Protein AF-A0A8X6FRR8-F1 (afdb_monomer)

Mean predicted aligned error: 10.79 Å

Solvent-accessible surface area (backbone atoms only — not comparable to full-atom values): 5030 Å² total; per-residue (Å²): 116,66,68,61,32,73,77,62,75,46,77,85,71,65,84,66,84,78,74,82,77,84,54,69,69,60,48,54,54,51,49,55,42,40,54,56,40,22,74,73,29,96,79,57,59,63,51,52,64,60,38,18,72,75,62,80,41,55,49,72,56,43,45,47,42,36,46,75,71,66,62,58,48,89,85,69,67,75,86,126

Secondary structure (DSSP, 8-state):
-HHHHHHHSS-------PPPPPPHHHHHHHHHHHHHHHHH-TTS---HHHHHHHH---HHHHHHHHHHTS---GGG----

Structure (mmCIF, N/CA/C/O backbone):
data_AF-A0A8X6FRR8-F1
#
_entry.id   AF-A0A8X6FRR8-F1
#
loop_
_atom_site.group_PDB
_atom_site.id
_atom_site.type_symbol
_atom_site.label_atom_id
_atom_site.label_alt_id
_atom_site.label_comp_id
_atom_site.label_asym_id
_atom_site.label_entity_id
_atom_site.label_seq_id
_atom_site.pdbx_PDB_ins_code
_atom_site.Cartn_x
_atom_site.Cartn_y
_atom_site.Cartn_z
_atom_site.occupancy
_atom_site.B_iso_or_equiv
_atom_site.auth_seq_id
_atom_site.auth_comp_id
_atom_site.auth_asym_id
_atom_site.auth_atom_id
_atom_site.pdbx_PDB_model_num
ATOM 1 N N . MET A 1 1 ? -20.703 18.983 24.065 1.00 61.44 1 MET A N 1
ATOM 2 C CA . MET A 1 1 ? -20.043 17.660 24.182 1.00 61.44 1 MET A CA 1
ATOM 3 C C . MET A 1 1 ? -20.210 17.063 25.574 1.00 61.44 1 MET A C 1
ATOM 5 O O . MET A 1 1 ? -20.661 15.932 25.651 1.00 61.44 1 MET A O 1
ATOM 9 N N . ILE A 1 2 ? -19.931 17.828 26.637 1.00 76.44 2 ILE A N 1
ATOM 10 C CA . ILE A 1 2 ? -20.018 17.385 28.043 1.00 76.44 2 ILE A CA 1
ATOM 11 C C . ILE A 1 2 ? -21.432 16.929 28.445 1.00 76.44 2 ILE A C 1
ATOM 13 O O . ILE A 1 2 ? -21.583 15.810 28.908 1.00 76.44 2 ILE A O 1
ATOM 17 N N . LYS A 1 3 ? -22.480 17.698 28.123 1.00 78.69 3 LYS A N 1
ATOM 18 C CA . LYS A 1 3 ? -23.868 17.348 28.486 1.00 78.69 3 LYS A CA 1
ATOM 19 C C . LYS A 1 3 ? -24.335 15.966 27.980 1.00 78.69 3 LYS A C 1
ATOM 21 O O . LYS A 1 3 ? -24.908 15.188 28.724 1.00 78.69 3 LYS A O 1
ATOM 26 N N . ARG A 1 4 ? -23.999 15.606 26.730 1.00 75.25 4 ARG A N 1
ATOM 27 C CA . ARG A 1 4 ? -24.292 14.272 26.158 1.00 75.25 4 ARG A CA 1
ATOM 28 C C . ARG A 1 4 ? -23.490 13.143 26.819 1.00 75.25 4 ARG A C 1
ATOM 30 O O . ARG A 1 4 ? -23.926 12.001 26.793 1.00 75.25 4 ARG A O 1
ATOM 37 N N . PHE A 1 5 ? -22.300 13.437 27.346 1.00 75.81 5 PHE A N 1
ATOM 38 C CA . PHE A 1 5 ? -21.481 12.465 28.072 1.00 75.81 5 PHE A CA 1
ATOM 39 C C . PHE A 1 5 ? -22.019 12.234 29.485 1.00 75.81 5 PHE A C 1
ATOM 41 O O . PHE A 1 5 ? -22.094 11.089 29.913 1.00 75.81 5 PHE A O 1
ATOM 48 N N . GLU A 1 6 ? -22.448 13.297 30.164 1.00 83.19 6 GLU A N 1
ATOM 49 C CA . GLU A 1 6 ? -23.112 13.216 31.470 1.00 83.19 6 GLU A CA 1
ATOM 50 C C . GLU A 1 6 ? -24.430 12.432 31.384 1.00 83.19 6 GLU A C 1
ATOM 52 O O . GLU A 1 6 ? -24.696 11.589 32.233 1.00 83.19 6 GLU A O 1
ATOM 57 N N . GLU A 1 7 ? -25.217 12.640 30.323 1.00 80.25 7 GLU A N 1
ATOM 58 C CA . GLU A 1 7 ? -26.498 11.947 30.109 1.00 80.25 7 GLU A CA 1
ATOM 59 C C . GLU A 1 7 ? -26.338 10.469 29.708 1.00 80.25 7 GLU A C 1
ATOM 61 O O . GLU A 1 7 ? -27.135 9.625 30.109 1.00 80.25 7 GLU A O 1
ATOM 66 N N . MET A 1 8 ? -25.329 10.138 28.896 1.00 75.19 8 MET A N 1
ATOM 67 C CA . MET A 1 8 ? -25.200 8.808 28.279 1.00 75.19 8 MET A CA 1
ATOM 68 C C . MET A 1 8 ? -24.083 7.954 28.906 1.00 75.19 8 MET A C 1
ATOM 70 O O . MET A 1 8 ? -23.933 6.781 28.557 1.00 75.19 8 MET A O 1
ATOM 74 N N . GLY A 1 9 ? -23.260 8.537 29.788 1.00 73.88 9 GLY A N 1
ATOM 75 C CA . GLY A 1 9 ? -22.142 7.910 30.512 1.00 73.88 9 GLY A CA 1
ATOM 76 C C . GLY A 1 9 ? -20.996 7.380 29.639 1.00 73.88 9 GLY A C 1
ATOM 77 O O . GLY A 1 9 ? -19.953 6.967 30.144 1.00 73.88 9 GLY A O 1
ATOM 78 N N . LYS A 1 10 ? -21.177 7.357 28.317 1.00 73.62 10 LYS A N 1
ATOM 79 C CA . LYS A 1 10 ? -20.237 6.837 27.327 1.00 73.62 10 LYS A CA 1
ATOM 80 C C . LYS A 1 10 ? -20.194 7.805 26.157 1.00 73.62 10 LYS A C 1
ATOM 82 O O . LYS A 1 10 ? -21.229 8.152 25.587 1.00 73.62 10 LYS A O 1
ATOM 87 N N . LEU A 1 11 ? -18.987 8.207 25.751 1.00 72.81 11 LEU A N 1
ATOM 88 C CA . LEU A 1 11 ? -18.812 8.743 24.405 1.00 72.81 11 LEU A CA 1
ATOM 89 C C . LEU A 1 11 ? -19.296 7.652 23.450 1.00 72.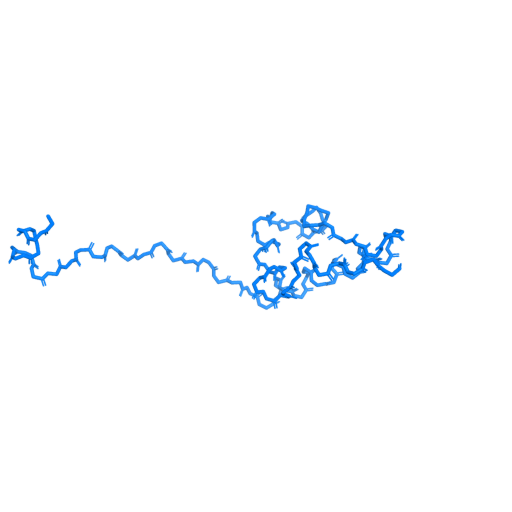81 11 LEU A C 1
ATOM 91 O O . LEU A 1 11 ? -18.761 6.545 23.466 1.00 72.81 11 LEU A O 1
ATOM 95 N N . GLY A 1 12 ? -20.313 7.949 22.644 1.00 68.75 12 GLY A N 1
ATOM 96 C CA . GLY A 1 12 ? -20.748 7.087 21.551 1.00 68.75 12 GLY A CA 1
ATOM 97 C C . GLY A 1 12 ? -19.657 7.016 20.487 1.00 68.75 12 GLY A C 1
ATOM 98 O O . GLY A 1 12 ? -19.780 7.623 19.426 1.00 68.75 12 GLY A O 1
ATOM 99 N N . VAL A 1 13 ? -18.557 6.326 20.788 1.00 69.50 13 VAL A N 1
ATOM 100 C CA . VAL A 1 13 ? -17.535 5.972 19.815 1.00 69.50 13 VAL A CA 1
ATOM 101 C C . VAL A 1 13 ? -18.196 4.927 18.936 1.00 69.50 13 VAL A C 1
ATOM 103 O O . VAL A 1 13 ? -18.246 3.747 19.280 1.00 69.50 13 VAL A O 1
ATOM 106 N N . GLN A 1 14 ? -18.785 5.375 17.826 1.00 73.00 14 GLN A N 1
ATOM 107 C CA . GLN A 1 14 ? -19.218 4.445 16.794 1.00 73.00 14 GLN A CA 1
ATOM 108 C C . GLN A 1 14 ? -18.020 3.553 16.456 1.00 73.00 14 GLN A C 1
ATOM 110 O O . GLN A 1 14 ? -16.899 4.077 16.395 1.00 73.00 14 GLN A O 1
ATOM 115 N N . PRO A 1 15 ? -18.217 2.235 16.273 1.00 69.44 15 PRO A N 1
ATOM 116 C CA . PRO A 1 15 ? -17.128 1.347 15.899 1.00 69.44 15 PRO A CA 1
ATOM 117 C C . PRO A 1 15 ? -16.422 1.965 14.693 1.00 69.44 15 PRO A C 1
ATOM 119 O O . PRO A 1 15 ? -17.021 2.161 13.634 1.00 69.44 15 PRO A O 1
ATOM 122 N N . GLY A 1 16 ? -15.175 2.392 14.907 1.00 72.81 16 GLY A N 1
ATOM 123 C CA . GLY A 1 16 ? -14.433 3.147 13.910 1.00 72.81 16 GLY A CA 1
ATOM 124 C C . GLY A 1 16 ? -14.381 2.354 12.610 1.00 72.81 16 GLY A C 1
ATOM 125 O O . GLY A 1 16 ? -14.289 1.127 12.634 1.0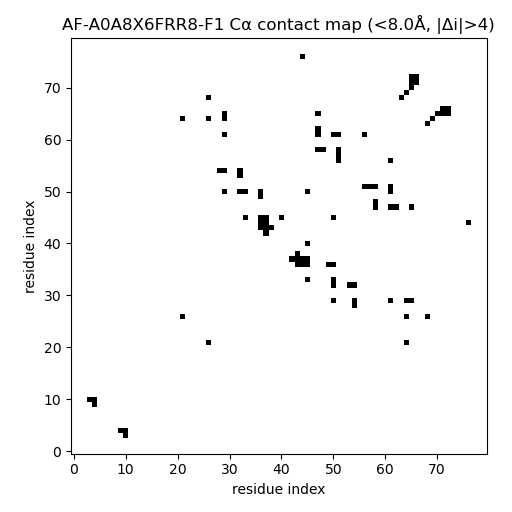0 72.81 16 GLY A O 1
ATOM 126 N N . ARG A 1 17 ? -14.450 3.044 11.466 1.00 76.62 17 ARG A N 1
ATOM 127 C CA . ARG A 1 17 ? -14.415 2.402 10.145 1.00 76.62 17 ARG A CA 1
ATOM 128 C C . ARG A 1 17 ? -13.203 1.468 10.076 1.00 76.62 17 ARG A C 1
ATOM 130 O O . ARG A 1 17 ? -12.061 1.932 10.044 1.00 76.62 17 ARG A O 1
ATOM 137 N N . VAL A 1 18 ? -13.455 0.158 10.094 1.00 75.06 18 VAL A N 1
ATOM 138 C CA . VAL A 1 18 ? -12.400 -0.855 10.185 1.00 75.06 18 VAL A CA 1
ATOM 139 C C . VAL A 1 18 ? -11.486 -0.701 8.974 1.00 75.06 18 VAL A C 1
ATOM 141 O O . VAL A 1 18 ? -11.919 -0.784 7.821 1.00 75.06 18 VAL A O 1
ATOM 144 N N . ARG A 1 19 ? -10.202 -0.426 9.221 1.00 72.38 19 ARG A N 1
ATOM 145 C CA . ARG A 1 19 ? -9.202 -0.374 8.153 1.00 72.38 19 ARG A CA 1
ATOM 146 C C . ARG A 1 19 ? -9.031 -1.791 7.610 1.00 72.38 19 ARG A C 1
ATOM 148 O O . ARG A 1 19 ? -8.684 -2.694 8.366 1.00 72.38 19 ARG A O 1
ATOM 155 N N . LYS A 1 20 ? -9.256 -1.979 6.305 1.00 75.56 20 LYS A N 1
ATOM 156 C CA . LYS A 1 20 ? -8.952 -3.247 5.627 1.00 75.56 20 LYS A CA 1
ATOM 157 C C . LYS A 1 20 ? -7.486 -3.600 5.889 1.00 75.56 20 LYS A C 1
ATOM 159 O O . LYS A 1 20 ? -6.607 -2.772 5.631 1.00 75.56 20 LYS A O 1
ATOM 164 N N . ARG A 1 21 ? -7.244 -4.791 6.443 1.00 79.56 21 ARG A N 1
ATOM 165 C CA . ARG A 1 21 ? -5.890 -5.301 6.674 1.00 79.56 21 ARG A CA 1
ATOM 166 C C . ARG A 1 21 ? -5.215 -5.536 5.327 1.00 79.56 21 ARG A C 1
ATOM 168 O O . ARG A 1 21 ? -5.855 -5.976 4.377 1.00 79.56 21 ARG A O 1
ATOM 175 N N . ILE A 1 22 ? -3.933 -5.207 5.262 1.00 83.06 22 ILE A N 1
ATOM 176 C CA . ILE A 1 22 ? -3.083 -5.558 4.129 1.00 83.06 22 ILE A CA 1
ATOM 177 C C . ILE A 1 22 ? -2.688 -7.021 4.332 1.00 83.06 22 ILE A C 1
ATOM 179 O O . ILE A 1 22 ? -2.258 -7.388 5.425 1.00 83.06 22 ILE A O 1
ATOM 183 N N . THR A 1 23 ? -2.897 -7.857 3.320 1.00 88.25 23 THR A N 1
ATOM 184 C CA . THR A 1 23 ? -2.484 -9.263 3.346 1.00 88.25 23 THR A CA 1
ATOM 185 C C . THR A 1 23 ? -1.003 -9.378 2.972 1.00 88.25 23 THR A C 1
ATOM 187 O O . THR A 1 23 ? -0.524 -8.561 2.189 1.00 88.25 23 THR A O 1
ATOM 190 N N . PRO A 1 24 ? -0.263 -10.375 3.489 1.00 86.88 24 PRO A N 1
ATOM 191 C CA . PRO A 1 24 ? 1.144 -10.573 3.122 1.00 86.88 24 PRO A CA 1
ATOM 192 C C . PRO A 1 24 ? 1.305 -10.820 1.615 1.00 86.88 24 PRO A C 1
ATOM 194 O O . PRO A 1 24 ? 2.161 -10.215 0.988 1.00 86.88 24 PRO A O 1
ATOM 197 N N . VAL A 1 25 ? 0.373 -11.565 1.011 1.00 89.75 25 VAL A N 1
ATOM 198 C CA . VAL A 1 25 ? 0.317 -11.814 -0.440 1.00 89.75 25 VAL A CA 1
ATOM 199 C C . VAL A 1 25 ? 0.342 -10.515 -1.250 1.00 89.75 25 VAL A C 1
ATOM 201 O O . VAL A 1 25 ? 1.046 -10.412 -2.244 1.00 89.75 25 VAL A O 1
ATOM 204 N N . LEU A 1 26 ? -0.403 -9.499 -0.810 1.00 88.50 26 LEU A N 1
ATOM 205 C CA . LEU A 1 26 ? -0.449 -8.192 -1.465 1.00 88.50 26 LEU A CA 1
ATOM 206 C C . LEU A 1 26 ? 0.880 -7.428 -1.345 1.00 88.50 26 LEU A C 1
ATOM 208 O O . LEU A 1 26 ? 1.197 -6.599 -2.192 1.00 88.50 26 LEU A O 1
ATOM 212 N N . VAL A 1 27 ? 1.637 -7.657 -0.272 1.00 89.00 27 VAL A N 1
ATOM 213 C CA . VAL A 1 27 ? 2.966 -7.060 -0.104 1.00 89.00 27 VAL A CA 1
ATOM 214 C C . VAL A 1 27 ? 3.943 -7.700 -1.078 1.00 89.00 27 VAL A C 1
ATOM 216 O O . VAL A 1 27 ? 4.675 -6.978 -1.754 1.00 89.0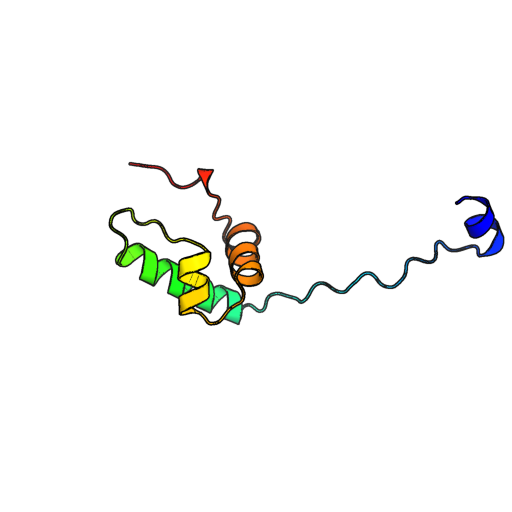0 27 VAL A O 1
ATOM 219 N N . ASP A 1 28 ? 3.909 -9.026 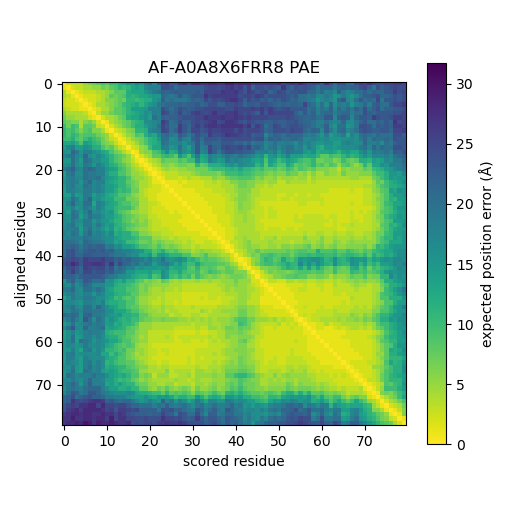-1.190 1.00 90.75 28 ASP A N 1
ATOM 220 C CA . ASP A 1 28 ? 4.792 -9.773 -2.083 1.00 90.75 28 ASP A CA 1
ATOM 221 C C . ASP A 1 28 ? 4.537 -9.412 -3.551 1.00 90.75 28 ASP A C 1
ATOM 223 O O . ASP A 1 28 ? 5.483 -9.110 -4.276 1.00 90.75 28 ASP A O 1
ATOM 227 N N . THR A 1 29 ? 3.271 -9.319 -3.978 1.00 90.75 29 THR A N 1
ATOM 228 C CA . THR A 1 29 ? 2.935 -8.916 -5.356 1.00 90.75 29 THR A CA 1
ATOM 229 C C . THR A 1 29 ? 3.414 -7.503 -5.685 1.00 90.75 29 THR A C 1
ATOM 231 O O . THR A 1 29 ? 3.975 -7.271 -6.758 1.00 90.75 29 THR A O 1
ATOM 234 N N . VAL A 1 30 ? 3.234 -6.553 -4.760 1.00 88.19 30 VAL A N 1
ATOM 235 C CA . VAL A 1 30 ? 3.732 -5.178 -4.916 1.00 88.19 30 VAL A CA 1
ATOM 236 C C . VAL A 1 30 ? 5.257 -5.160 -4.981 1.00 88.19 30 VAL A C 1
ATOM 238 O O . VAL A 1 30 ? 5.807 -4.440 -5.811 1.00 88.19 30 VAL A O 1
ATOM 241 N N . LYS A 1 31 ? 5.942 -5.965 -4.164 1.00 88.62 31 LYS A N 1
ATOM 242 C CA . LYS A 1 31 ? 7.405 -6.052 -4.158 1.00 88.62 31 LYS A CA 1
ATOM 243 C C . LYS A 1 31 ? 7.945 -6.577 -5.489 1.00 88.62 31 LYS A C 1
ATOM 245 O O . LYS A 1 31 ? 8.777 -5.914 -6.099 1.00 88.62 31 LYS A O 1
ATOM 250 N N . THR A 1 32 ? 7.408 -7.688 -5.992 1.00 90.25 32 THR A N 1
ATOM 251 C CA . THR A 1 32 ? 7.831 -8.254 -7.284 1.00 90.25 32 THR A CA 1
ATOM 252 C C . THR A 1 32 ? 7.612 -7.275 -8.438 1.00 90.25 32 THR A C 1
ATOM 254 O O . THR A 1 32 ? 8.466 -7.147 -9.313 1.00 90.25 32 THR A O 1
ATOM 257 N N . ALA A 1 33 ? 6.497 -6.540 -8.433 1.00 88.44 33 ALA A N 1
ATOM 258 C CA . ALA A 1 33 ? 6.231 -5.532 -9.455 1.00 88.44 33 ALA A CA 1
ATOM 259 C C . ALA A 1 33 ? 7.173 -4.321 -9.356 1.00 88.44 33 ALA A C 1
ATOM 261 O O . ALA A 1 33 ? 7.611 -3.800 -10.379 1.00 88.44 33 ALA A O 1
ATOM 262 N N . VAL A 1 34 ? 7.525 -3.879 -8.144 1.00 86.25 34 VAL A N 1
ATOM 263 C CA . VAL A 1 34 ? 8.532 -2.822 -7.949 1.00 86.25 34 VAL A CA 1
ATOM 264 C C . VAL A 1 34 ? 9.886 -3.259 -8.493 1.00 86.25 34 VAL A C 1
ATOM 266 O O . VAL A 1 34 ? 10.508 -2.483 -9.218 1.00 86.25 34 VAL A O 1
ATOM 269 N N . ASP A 1 35 ? 10.319 -4.482 -8.191 1.00 84.00 35 ASP A N 1
ATOM 270 C CA . ASP A 1 35 ? 11.610 -5.011 -8.640 1.00 84.00 35 ASP A CA 1
ATOM 271 C C . ASP A 1 35 ? 11.654 -5.113 -10.173 1.00 84.00 35 ASP A C 1
ATOM 273 O O . ASP A 1 35 ? 12.603 -4.639 -10.799 1.00 84.00 35 ASP A O 1
ATOM 277 N N . ALA A 1 36 ? 10.583 -5.620 -10.793 1.00 84.62 36 ALA A N 1
ATOM 278 C CA . ALA A 1 36 ? 10.462 -5.691 -12.249 1.00 84.62 36 ALA A CA 1
ATOM 279 C C . ALA A 1 36 ? 10.515 -4.302 -12.912 1.00 84.62 36 ALA A C 1
ATOM 281 O O . ALA A 1 36 ? 11.236 -4.108 -13.888 1.00 84.62 36 ALA A O 1
ATOM 282 N N . GLN A 1 37 ? 9.795 -3.314 -12.368 1.00 79.94 37 GLN A N 1
ATOM 283 C CA . GLN A 1 37 ? 9.812 -1.944 -12.899 1.00 79.94 37 GLN A CA 1
ATOM 284 C C . GLN A 1 37 ? 11.175 -1.269 -12.720 1.00 79.94 37 GLN A C 1
ATOM 286 O O . GLN A 1 37 ? 11.628 -0.547 -13.608 1.00 79.94 37 GLN A O 1
ATOM 291 N N . SER A 1 38 ? 11.837 -1.510 -11.588 1.00 78.00 38 SER A N 1
ATOM 292 C CA . SER A 1 38 ? 13.152 -0.931 -11.293 1.00 78.00 38 SER A CA 1
ATOM 293 C C . SER A 1 38 ? 14.222 -1.446 -12.254 1.00 78.00 38 SER A C 1
ATOM 295 O O . SER A 1 38 ? 15.095 -0.681 -12.641 1.00 78.00 38 SER A O 1
ATOM 297 N N . GLN A 1 39 ? 14.123 -2.701 -12.701 1.00 77.62 39 GLN A N 1
ATOM 298 C CA . GLN A 1 39 ? 15.032 -3.268 -13.705 1.00 77.62 39 GLN A CA 1
ATOM 299 C C . GLN A 1 39 ? 14.822 -2.689 -15.110 1.00 77.62 39 GLN A C 1
ATOM 301 O O . GLN A 1 39 ? 15.765 -2.615 -15.890 1.00 77.62 39 GLN A O 1
ATOM 306 N N . THR A 1 40 ? 13.596 -2.278 -15.442 1.00 74.69 40 THR A N 1
ATOM 307 C CA . THR A 1 40 ? 13.268 -1.688 -16.754 1.00 74.69 40 THR A CA 1
ATOM 308 C C . THR A 1 40 ? 13.466 -0.172 -16.822 1.00 74.69 40 THR A C 1
ATOM 310 O O . THR A 1 40 ? 13.460 0.405 -17.904 1.00 74.69 40 THR A O 1
ATOM 313 N N . SER A 1 41 ? 13.586 0.485 -15.670 1.00 70.12 41 SER A N 1
ATOM 314 C CA . SER A 1 41 ? 13.675 1.938 -15.533 1.00 70.12 41 SER A CA 1
ATOM 315 C C . SER A 1 41 ? 15.130 2.389 -15.633 1.00 70.12 41 SER A C 1
ATOM 317 O O . SER A 1 41 ? 15.955 1.962 -14.831 1.00 70.12 41 SER A O 1
ATOM 319 N N . GLU A 1 42 ? 15.440 3.306 -16.556 1.00 66.38 42 GLU A N 1
ATOM 320 C CA . GLU A 1 42 ? 16.786 3.897 -16.704 1.00 66.38 42 GLU A CA 1
ATOM 321 C C . GLU A 1 42 ? 17.296 4.556 -15.408 1.00 66.38 42 GLU A C 1
ATOM 323 O O . GLU A 1 42 ? 18.498 4.639 -15.178 1.00 66.38 42 GLU A O 1
ATOM 328 N N . PHE A 1 43 ? 16.380 4.981 -14.532 1.00 65.38 43 PHE A N 1
ATOM 329 C CA . PHE A 1 43 ? 16.687 5.620 -13.250 1.00 65.38 43 PHE A CA 1
ATOM 330 C C . PHE A 1 43 ? 16.570 4.675 -12.045 1.00 65.38 43 PHE A C 1
ATOM 332 O O . PHE A 1 43 ? 16.662 5.136 -10.907 1.00 65.38 43 PHE A O 1
ATOM 339 N N . GLY A 1 44 ? 16.276 3.384 -12.249 1.00 63.38 44 GLY A N 1
ATOM 340 C CA . GLY A 1 44 ? 16.028 2.436 -11.151 1.00 63.38 44 GLY A CA 1
ATOM 341 C C . GLY A 1 44 ? 14.859 2.837 -10.237 1.00 63.38 44 GLY A C 1
ATOM 342 O O . GLY A 1 4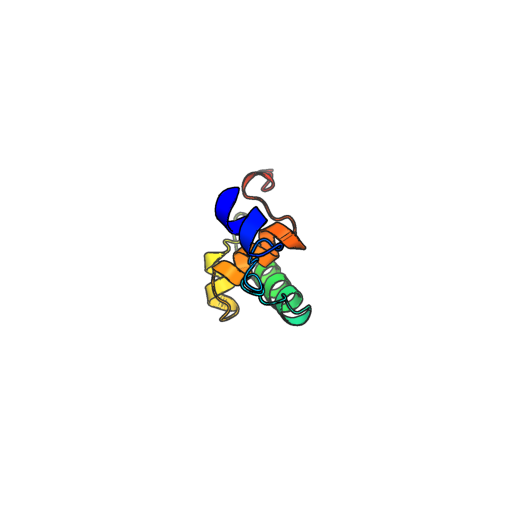4 ? 14.736 2.352 -9.113 1.00 63.38 44 GLY A O 1
ATOM 343 N N . SER A 1 45 ? 14.009 3.759 -10.698 1.00 65.62 45 SER A N 1
ATOM 344 C CA . SER A 1 45 ? 12.910 4.346 -9.935 1.00 65.62 45 SER A CA 1
ATOM 345 C C . SER A 1 45 ? 11.579 3.819 -10.453 1.00 65.62 45 SER A C 1
ATOM 347 O O . SER A 1 45 ? 11.329 3.820 -11.661 1.00 65.62 45 SER A O 1
ATOM 349 N N . SER A 1 46 ? 10.719 3.381 -9.531 1.00 72.12 46 SER A N 1
ATOM 350 C CA . SER A 1 46 ? 9.383 2.863 -9.820 1.00 72.12 46 SER A CA 1
ATOM 351 C C . SER A 1 46 ? 8.312 3.735 -9.166 1.00 72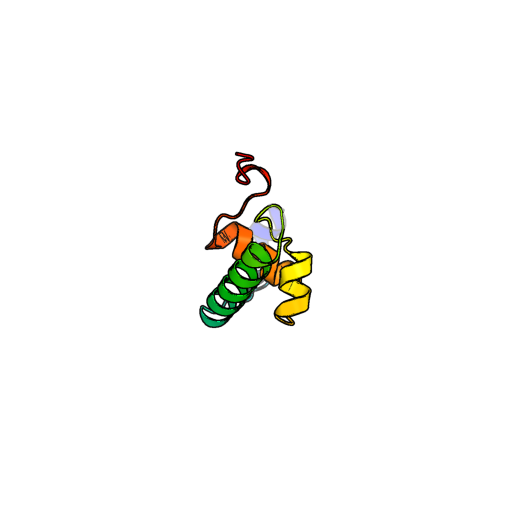.12 46 SER A C 1
ATOM 353 O O . SER A 1 46 ? 8.386 4.073 -7.982 1.00 72.12 46 SER A O 1
ATOM 355 N N . SER A 1 47 ? 7.292 4.119 -9.941 1.00 80.06 47 SER A N 1
ATOM 356 C CA . SER A 1 47 ? 6.179 4.925 -9.434 1.00 80.06 47 SER A CA 1
ATOM 357 C C . SER A 1 47 ? 5.056 4.043 -8.890 1.00 80.06 47 SER A C 1
ATOM 359 O O . SER A 1 47 ? 4.709 3.010 -9.462 1.00 80.06 47 SER A O 1
ATOM 361 N N . ALA A 1 48 ? 4.390 4.496 -7.825 1.00 83.06 48 ALA A N 1
ATOM 362 C CA . ALA A 1 48 ? 3.219 3.799 -7.288 1.00 83.06 48 ALA A CA 1
ATOM 363 C C . ALA A 1 48 ? 2.089 3.646 -8.331 1.00 83.06 48 ALA A C 1
ATOM 365 O O . ALA A 1 48 ? 1.309 2.696 -8.266 1.00 83.06 48 ALA A O 1
ATOM 366 N N . HIS A 1 49 ? 2.012 4.554 -9.310 1.00 86.00 49 HIS A N 1
ATOM 367 C CA . HIS A 1 49 ? 1.092 4.437 -10.441 1.00 86.00 49 HIS A CA 1
ATOM 368 C C . HIS A 1 49 ? 1.491 3.324 -11.414 1.00 86.00 49 HIS A C 1
ATOM 370 O O . HIS A 1 49 ? 0.619 2.568 -11.837 1.00 86.00 49 HIS A O 1
ATOM 376 N N . ALA A 1 50 ? 2.778 3.196 -11.746 1.00 84.69 50 ALA A N 1
ATOM 377 C CA . ALA A 1 50 ? 3.274 2.123 -12.606 1.00 84.69 50 ALA A CA 1
ATOM 378 C C . ALA A 1 50 ? 3.026 0.748 -11.970 1.00 84.69 50 ALA A C 1
ATOM 380 O O . ALA A 1 50 ? 2.447 -0.132 -12.600 1.00 84.69 50 ALA A O 1
ATOM 381 N N . VAL A 1 51 ? 3.334 0.606 -10.679 1.00 86.62 51 VAL A N 1
ATOM 382 C CA . VAL A 1 51 ? 3.102 -0.639 -9.929 1.00 86.62 51 VAL A CA 1
ATOM 383 C C . VAL A 1 51 ? 1.612 -0.983 -9.838 1.00 86.62 51 VAL A C 1
ATOM 385 O O . VAL A 1 51 ? 1.232 -2.141 -9.986 1.00 86.62 51 VAL A O 1
ATOM 388 N N . SER A 1 52 ? 0.744 0.014 -9.643 1.00 88.75 52 SER A N 1
ATOM 389 C CA . SER A 1 52 ? -0.713 -0.181 -9.630 1.00 88.75 52 SER A CA 1
ATOM 390 C C . SER A 1 52 ? -1.244 -0.704 -10.966 1.00 88.75 52 SER A C 1
ATOM 392 O O . SER A 1 52 ? -2.088 -1.595 -10.960 1.00 88.75 52 SER A O 1
ATOM 394 N N . ARG A 1 53 ? -0.713 -0.214 -12.095 1.00 87.75 53 ARG A N 1
ATOM 395 C CA . ARG A 1 53 ? -1.073 -0.712 -13.434 1.00 87.75 53 ARG A CA 1
ATOM 396 C C . ARG A 1 53 ? -0.637 -2.157 -13.676 1.00 87.75 53 ARG A C 1
ATOM 398 O O . ARG A 1 53 ? -1.273 -2.836 -14.463 1.00 87.75 53 ARG A O 1
ATOM 405 N N . GLN A 1 54 ? 0.433 -2.611 -13.026 1.00 87.38 54 GLN A N 1
ATOM 406 C CA . GLN A 1 54 ? 0.976 -3.958 -13.222 1.00 87.38 54 GLN A CA 1
ATOM 407 C C . GLN A 1 54 ? 0.363 -5.011 -12.285 1.00 87.38 54 GLN A C 1
ATOM 409 O O . GLN A 1 54 ? 0.391 -6.196 -12.594 1.00 87.38 54 GLN A O 1
ATOM 414 N N . THR A 1 55 ? -0.158 -4.598 -11.127 1.00 85.12 55 THR A N 1
ATOM 415 C CA . THR A 1 55 ? -0.618 -5.510 -10.059 1.00 85.12 55 THR A CA 1
ATOM 416 C C . THR A 1 55 ? -2.138 -5.582 -9.915 1.00 85.12 55 THR A C 1
ATOM 418 O O . THR A 1 55 ? -2.618 -6.186 -8.958 1.00 85.12 55 THR A O 1
ATOM 421 N N . ASP A 1 56 ? -2.897 -4.906 -10.789 1.00 84.44 56 ASP A N 1
ATOM 422 C CA . ASP A 1 56 ? -4.357 -4.699 -10.696 1.00 84.44 56 ASP A CA 1
ATOM 423 C C . ASP A 1 56 ? -4.843 -4.169 -9.330 1.00 84.44 56 ASP A C 1
ATOM 425 O O . ASP A 1 56 ? -6.031 -4.155 -8.996 1.00 84.44 56 ASP A O 1
ATOM 429 N N . CYS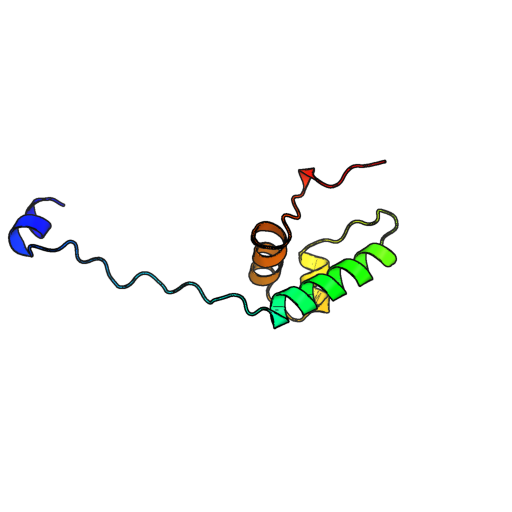 A 1 57 ? -3.916 -3.686 -8.504 1.00 87.56 57 CYS A N 1
ATOM 430 C CA . CYS A 1 57 ? -4.193 -3.179 -7.177 1.00 87.56 57 CYS A CA 1
ATOM 431 C C . CYS A 1 57 ? -4.506 -1.691 -7.250 1.00 87.56 57 CYS A C 1
ATOM 433 O O . CYS A 1 57 ? -3.862 -0.936 -7.978 1.00 87.56 57 CYS A O 1
ATOM 435 N N . SER A 1 58 ? -5.440 -1.225 -6.415 1.00 89.44 58 SER A N 1
ATOM 436 C CA . SER A 1 58 ? -5.720 0.211 -6.339 1.00 89.44 58 SER A CA 1
ATOM 437 C C . SER A 1 58 ? -4.463 0.991 -5.937 1.00 89.44 58 SER A C 1
ATOM 439 O O . SER A 1 58 ? -3.724 0.576 -5.038 1.00 89.44 58 SER A O 1
ATOM 441 N N . TYR A 1 59 ? -4.264 2.167 -6.534 1.00 89.06 59 TYR A N 1
ATOM 442 C CA . TYR A 1 59 ? -3.146 3.057 -6.211 1.00 89.06 59 TYR A CA 1
ATOM 443 C C . TYR A 1 59 ? -2.999 3.310 -4.700 1.00 89.06 59 TYR A C 1
ATOM 445 O O . TYR A 1 59 ? -1.896 3.289 -4.157 1.00 89.06 59 TYR A O 1
ATOM 453 N N . ASN A 1 60 ? -4.115 3.485 -3.984 1.00 87.50 60 ASN A N 1
ATOM 454 C CA . ASN A 1 60 ? -4.103 3.699 -2.536 1.00 87.50 60 ASN A CA 1
ATOM 455 C C . ASN A 1 60 ? -3.576 2.490 -1.756 1.00 87.50 60 ASN A C 1
ATOM 457 O O . ASN A 1 60 ? -2.968 2.663 -0.697 1.00 87.50 60 ASN A O 1
ATOM 461 N N . THR A 1 61 ? -3.817 1.280 -2.257 1.00 88.12 61 THR A N 1
ATOM 462 C CA . THR A 1 61 ? -3.289 0.042 -1.682 1.00 88.12 61 THR A CA 1
ATOM 463 C C . THR A 1 61 ? -1.781 -0.022 -1.879 1.00 88.12 61 THR A C 1
ATOM 465 O O . THR A 1 61 ? -1.047 -0.143 -0.900 1.00 88.12 61 THR A O 1
ATOM 468 N N . VAL A 1 62 ? -1.325 0.169 -3.117 1.00 88.38 62 VAL A N 1
ATOM 469 C CA . VAL A 1 62 ? 0.098 0.166 -3.476 1.00 88.38 62 VAL A CA 1
ATOM 470 C C . VAL A 1 62 ? 0.855 1.231 -2.686 1.00 88.38 62 VAL A C 1
ATOM 472 O O . VAL A 1 62 ? 1.833 0.931 -2.011 1.00 88.38 62 VAL A O 1
ATOM 475 N N . ARG A 1 63 ? 0.346 2.467 -2.643 1.00 87.81 63 ARG A N 1
ATOM 476 C CA . ARG A 1 63 ? 0.951 3.563 -1.873 1.00 87.81 63 ARG A CA 1
ATOM 477 C C . ARG A 1 63 ? 1.046 3.260 -0.377 1.00 87.81 63 ARG A C 1
ATOM 479 O O . ARG A 1 63 ? 2.021 3.662 0.254 1.00 87.81 63 ARG A O 1
ATOM 486 N N . LYS A 1 64 ? 0.045 2.591 0.209 1.00 87.62 64 LYS A N 1
ATOM 487 C CA . LYS A 1 64 ? 0.089 2.175 1.621 1.00 87.62 64 LYS A CA 1
ATOM 488 C C . LYS A 1 64 ? 1.158 1.118 1.861 1.00 87.62 64 LYS A C 1
ATOM 490 O O . LYS A 1 64 ? 1.865 1.235 2.853 1.00 87.62 64 LYS A O 1
ATOM 495 N N . VAL A 1 65 ? 1.274 0.125 0.980 1.00 88.69 65 VAL A N 1
ATOM 496 C CA . VAL A 1 65 ? 2.315 -0.908 1.078 1.00 88.69 65 VAL A CA 1
ATOM 497 C C . VAL A 1 65 ? 3.697 -0.269 0.953 1.00 88.69 65 VAL A C 1
ATOM 499 O O . VAL A 1 65 ? 4.523 -0.422 1.849 1.00 88.69 65 VAL A O 1
ATOM 502 N N . LEU A 1 66 ? 3.909 0.539 -0.088 1.00 86.38 66 LEU A N 1
ATOM 503 C CA . LEU A 1 66 ? 5.188 1.198 -0.339 1.00 86.38 66 LEU A CA 1
ATOM 504 C C . LEU A 1 66 ? 5.621 2.086 0.831 1.00 86.38 66 LEU A C 1
ATOM 506 O O . LEU A 1 66 ? 6.741 1.950 1.306 1.00 86.38 66 LEU A O 1
ATOM 510 N N . ARG A 1 67 ? 4.737 2.950 1.348 1.00 85.25 67 ARG A N 1
ATOM 511 C CA . ARG A 1 67 ? 5.097 3.858 2.451 1.00 85.25 67 ARG A CA 1
ATOM 512 C C . ARG A 1 67 ? 5.151 3.193 3.819 1.00 85.25 67 ARG A C 1
ATOM 514 O O . ARG A 1 67 ? 6.071 3.477 4.569 1.00 85.25 67 ARG A O 1
ATOM 521 N N . ASN A 1 68 ? 4.148 2.392 4.178 1.00 85.12 68 ASN A N 1
ATOM 522 C CA . ASN A 1 68 ? 3.989 1.936 5.563 1.00 85.12 68 ASN A CA 1
ATOM 523 C C . ASN A 1 68 ? 4.680 0.600 5.837 1.00 85.12 68 ASN A C 1
ATOM 525 O O . ASN A 1 68 ? 4.927 0.293 6.997 1.00 85.12 68 ASN A O 1
ATOM 529 N N . ILE A 1 69 ? 4.908 -0.218 4.804 1.00 84.44 69 ILE A N 1
ATOM 530 C CA . ILE A 1 69 ? 5.496 -1.555 4.953 1.00 84.44 69 ILE A CA 1
ATOM 531 C C . ILE A 1 69 ? 6.915 -1.555 4.393 1.00 84.44 69 ILE A C 1
ATOM 533 O O . ILE A 1 69 ? 7.844 -1.949 5.087 1.00 84.44 69 ILE A O 1
ATOM 537 N N . MET A 1 70 ? 7.094 -1.069 3.162 1.00 83.12 70 MET A N 1
ATOM 538 C CA . MET A 1 70 ? 8.399 -1.067 2.489 1.00 83.12 70 MET A CA 1
ATOM 539 C C . MET A 1 70 ? 9.239 0.189 2.770 1.00 83.12 70 MET A C 1
ATOM 541 O O . MET A 1 70 ? 10.385 0.250 2.342 1.00 83.12 70 MET A O 1
ATOM 545 N N . ASN A 1 71 ? 8.692 1.192 3.471 1.00 81.69 71 ASN A N 1
ATOM 546 C CA . ASN A 1 71 ? 9.350 2.473 3.773 1.00 81.69 71 ASN A CA 1
ATOM 547 C C . ASN A 1 71 ? 9.960 3.183 2.542 1.00 81.69 71 ASN A C 1
ATOM 549 O O . ASN A 1 71 ? 10.951 3.911 2.641 1.00 81.69 71 ASN A O 1
ATOM 553 N N . TYR A 1 72 ? 9.345 2.999 1.371 1.00 77.50 72 TYR A N 1
ATOM 554 C CA . TYR A 1 72 ? 9.709 3.668 0.127 1.00 77.50 72 TYR A CA 1
ATOM 555 C C . TYR A 1 72 ? 9.129 5.084 0.131 1.00 77.50 72 TYR A C 1
ATOM 557 O O . TYR A 1 72 ? 7.929 5.306 -0.083 1.00 77.50 72 TYR A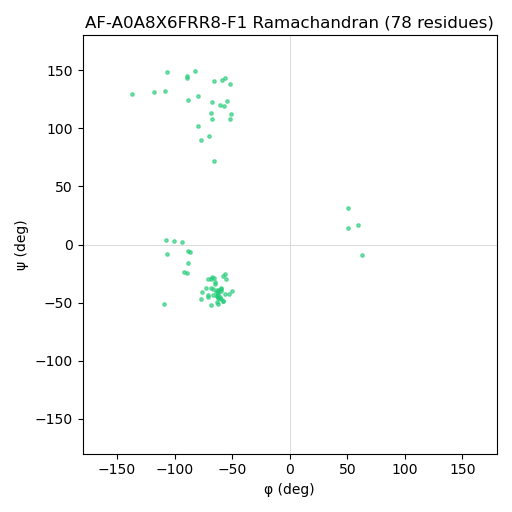 O 1
ATOM 565 N N . PHE A 1 73 ? 9.989 6.059 0.412 1.00 71.62 73 PHE A N 1
ATOM 566 C CA . PHE A 1 73 ? 9.633 7.470 0.403 1.00 71.62 73 PHE A CA 1
ATOM 567 C C . PHE A 1 73 ? 10.221 8.183 -0.818 1.00 71.62 73 PHE A C 1
ATOM 569 O O . PHE A 1 73 ? 11.325 7.841 -1.235 1.00 71.62 73 PHE A O 1
ATOM 576 N N . PRO A 1 74 ? 9.545 9.225 -1.346 1.00 61.47 74 PRO A N 1
ATOM 577 C CA . PRO A 1 74 ? 10.055 9.999 -2.481 1.00 61.47 74 PRO A CA 1
ATOM 578 C C . PRO A 1 74 ? 11.459 10.575 -2.247 1.00 61.47 74 PRO A C 1
ATOM 580 O O . PRO A 1 74 ? 12.222 10.725 -3.187 1.00 61.47 74 PRO A O 1
ATOM 583 N N . TYR A 1 75 ? 11.804 10.873 -0.990 1.00 62.00 75 TYR A N 1
ATOM 584 C CA . TYR A 1 75 ? 13.082 11.468 -0.591 1.00 62.00 75 TYR A CA 1
ATOM 585 C C . TYR A 1 75 ? 14.208 10.447 -0.340 1.00 62.00 75 TYR A C 1
ATOM 587 O O . TYR A 1 75 ? 15.339 10.851 -0.100 1.00 62.00 75 TYR A O 1
ATOM 595 N N . ASN A 1 76 ? 13.918 9.139 -0.372 1.00 49.25 76 ASN A N 1
ATOM 596 C CA . ASN A 1 76 ? 14.921 8.078 -0.190 1.00 49.25 76 ASN A CA 1
ATOM 597 C C . ASN A 1 76 ? 15.496 7.564 -1.521 1.00 49.25 76 ASN A C 1
ATOM 599 O O . ASN A 1 76 ? 16.336 6.666 -1.514 1.00 49.25 76 ASN A O 1
ATOM 603 N N . ILE A 1 77 ? 15.077 8.137 -2.652 1.00 46.56 77 ILE A N 1
ATOM 604 C CA . ILE A 1 77 ? 15.686 7.882 -3.958 1.00 46.56 77 ILE A CA 1
ATOM 605 C C . ILE A 1 77 ? 16.989 8.684 -3.990 1.00 46.56 77 ILE A C 1
ATOM 607 O O . ILE A 1 77 ? 17.006 9.870 -4.315 1.00 46.56 77 ILE A O 1
ATOM 611 N N . ARG A 1 78 ? 18.081 8.057 -3.549 1.00 42.12 78 ARG A N 1
ATOM 612 C CA . ARG A 1 78 ? 19.421 8.619 -3.715 1.00 42.12 78 ARG A CA 1
ATOM 613 C C . ARG A 1 78 ? 19.750 8.585 -5.206 1.00 42.12 78 ARG A C 1
ATOM 615 O O . ARG A 1 78 ? 19.881 7.506 -5.769 1.00 42.12 78 ARG A O 1
ATOM 622 N N . HIS A 1 79 ? 19.868 9.758 -5.819 1.00 44.88 79 HIS A N 1
ATOM 623 C CA . HIS A 1 79 ? 20.605 9.908 -7.068 1.00 44.88 79 HIS A CA 1
ATOM 624 C C . HIS A 1 79 ? 22.084 9.664 -6.750 1.00 44.88 79 HIS A C 1
ATOM 626 O O . HIS A 1 79 ? 22.698 10.464 -6.043 1.00 44.88 79 HIS A O 1
ATOM 632 N N . THR A 1 80 ? 22.613 8.530 -7.195 1.00 39.97 80 THR A N 1
ATOM 633 C CA . THR A 1 80 ? 24.050 8.368 -7.454 1.00 39.97 80 THR A CA 1
ATOM 634 C C . THR A 1 80 ? 24.325 8.729 -8.895 1.00 39.97 80 THR A C 1
ATOM 636 O O . THR A 1 80 ? 23.526 8.265 -9.741 1.00 39.97 80 THR A O 1
#

Radius of gyration: 19.64 Å; Cα contacts (8 Å, |Δi|>4): 49; chains: 1; bounding box: 50×30×48 Å

pLDDT: mean 77.99, std 11.75, range [39.97, 90.75]

Sequence (80 aa):
MIKRFEEMGKLGVQPGRVRKRITPVLVDTVKTAVDAQSQTSEFGSSSAHAVSRQTDCSYNTVRKVLRNIMNYFPYNIRHT

Nearest PDB structures (foldseek):
  5nr6-assembly1_A  TM=4.840E-01  e=1.667E+00  Dictyostelium discoideum
  3tob-assembly1_A  TM=4.176E-01  e=1.402E+00  Homo sapiens
  3toa-assembly1_A  TM=4.349E-01  e=2.971E+00  Homo sapiens

Organism: Trichonephila clavata (NCBI:txid2740835)

Foldseek 3Di:
DVVVCVVVVDDCPPPPDDDPDDDVVN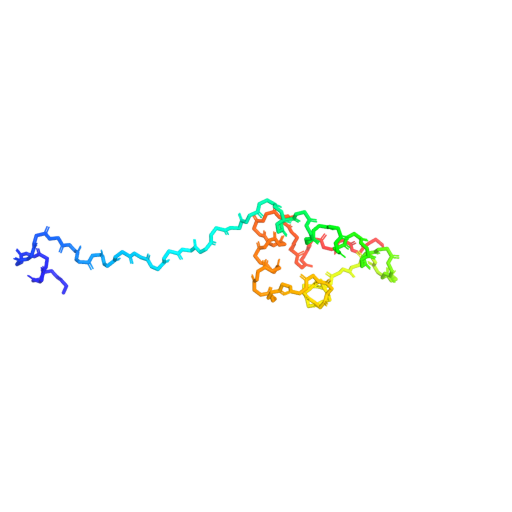LVLLVVLLCVVLVVDPLSDDDLVSSCVVRVHDSVSSVCSCCVPVVPDPVPSDDD